Protein AF-A0A4Y2KGL8-F1 (afdb_monomer_lite)

Foldseek 3Di:
DVVVVVVVVVVCCVPPAFDAEQQQRDTDDYVVPDPCVVARAASWANHRDHVPVDDFQQNPQVVVCCVPPVDPQDRGHTSVVLVRGPSRVVSRVVSCVVDVVPDPPDDDD

Secondary structure (DSSP, 8-state):
-HHHHHHHHHHHHHHHS-PBPTTT--BSS-GGG-TTTTS---TTT-SSS-TT--SS-B-HHHHHHHHHH------BS-TT-GGG-HHHHHHHHHHHHHSTTS-------

Sequence (109 aa):
MIKDYFEFSFKFDNFFGVKQCRNCRRFGHTTKWCPRTKEVLCGNCGCDHTTDNYKDIIYINCKESHQRYVTNFDVNHKPSDSFKCECFAKQKANLVRLTDYGSPSGAPN

Radius of gyration: 16.67 Å; chains: 1; bounding box: 40×36×55 Å

Organism: Araneus ventricosus (NCBI:txid182803)

Structure (mmCIF, N/CA/C/O backbone):
data_AF-A0A4Y2KGL8-F1
#
_entry.id   AF-A0A4Y2KGL8-F1
#
loop_
_atom_site.group_PDB
_atom_site.id
_atom_site.type_symbol
_atom_site.label_atom_id
_atom_site.label_alt_id
_atom_site.label_comp_id
_atom_site.label_asym_id
_atom_site.label_entity_id
_atom_site.label_seq_id
_atom_site.pdbx_PDB_ins_code
_atom_site.Cartn_x
_atom_site.Cartn_y
_atom_site.Cartn_z
_atom_site.occupancy
_atom_site.B_iso_or_equiv
_atom_site.auth_seq_id
_atom_site.auth_comp_id
_atom_site.auth_asym_id
_atom_site.auth_atom_id
_atom_site.pdbx_PDB_model_num
ATOM 1 N N . MET A 1 1 ? -21.430 18.909 17.148 1.00 46.94 1 MET A N 1
ATOM 2 C CA . MET A 1 1 ? -21.553 17.434 17.173 1.00 46.94 1 MET A CA 1
ATOM 3 C C . MET A 1 1 ? -21.116 16.770 15.865 1.00 46.94 1 MET A C 1
ATOM 5 O O . MET A 1 1 ? -20.257 15.910 15.942 1.00 46.94 1 MET A O 1
ATOM 9 N N . ILE A 1 2 ? -21.619 17.142 14.672 1.00 48.84 2 ILE A N 1
ATOM 10 C CA . ILE A 1 2 ? -21.142 16.541 13.394 1.00 48.84 2 ILE A CA 1
ATOM 11 C C . ILE A 1 2 ? -19.832 17.176 12.882 1.00 48.84 2 ILE A C 1
ATOM 13 O O . ILE A 1 2 ? -18.967 16.472 12.367 1.00 48.84 2 ILE A O 1
ATOM 17 N N . LYS A 1 3 ? -19.653 18.495 13.052 1.00 34.66 3 LYS A N 1
ATOM 18 C CA . LYS A 1 3 ? -18.438 19.206 12.602 1.00 34.66 3 LYS A CA 1
ATOM 19 C C . LYS A 1 3 ? -17.176 18.716 13.323 1.00 34.66 3 LYS A C 1
ATOM 21 O O . LYS A 1 3 ? -16.165 18.474 12.675 1.00 34.66 3 LYS A O 1
ATOM 26 N N . ASP A 1 4 ? -17.289 18.468 14.624 1.00 36.41 4 ASP A N 1
ATOM 27 C CA . ASP A 1 4 ? -16.178 18.049 15.488 1.00 36.41 4 ASP A CA 1
ATOM 28 C C . ASP A 1 4 ? -15.672 16.638 15.137 1.00 36.41 4 ASP A C 1
ATOM 30 O O . ASP A 1 4 ? -14.470 16.385 15.120 1.00 36.41 4 ASP A O 1
ATOM 34 N N . TYR A 1 5 ? -16.585 15.732 14.765 1.00 45.75 5 TYR A N 1
ATOM 35 C CA . TYR A 1 5 ? -16.258 14.380 14.293 1.00 45.75 5 TYR A CA 1
ATOM 36 C C . TYR A 1 5 ? -15.460 14.401 12.980 1.00 45.75 5 TYR A C 1
ATOM 38 O O . TYR A 1 5 ? -14.521 13.620 12.794 1.00 45.75 5 TYR A O 1
ATOM 46 N N . PHE A 1 6 ? -15.825 15.306 12.068 1.00 44.59 6 PHE A N 1
ATOM 47 C CA . PHE A 1 6 ? -15.183 15.443 10.763 1.00 44.59 6 PHE A CA 1
ATOM 48 C C . PHE A 1 6 ? -13.786 16.072 10.881 1.00 44.59 6 PHE A C 1
ATOM 50 O O . PHE A 1 6 ? -12.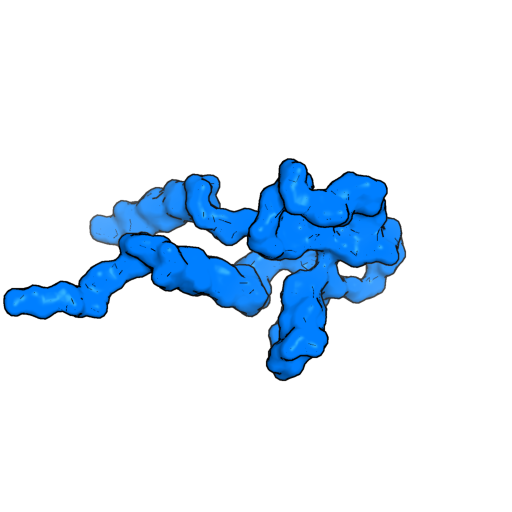826 15.576 10.291 1.00 44.59 6 PHE A O 1
ATOM 57 N N . GLU A 1 7 ? -13.645 17.112 11.706 1.00 41.78 7 GLU A N 1
ATOM 58 C CA . GLU A 1 7 ? -12.367 17.791 11.954 1.00 41.78 7 GLU A CA 1
ATOM 59 C C . GLU A 1 7 ? -11.365 16.903 12.716 1.00 41.78 7 GLU A C 1
ATOM 61 O O . GLU A 1 7 ? -10.170 16.895 12.406 1.00 41.78 7 GLU A O 1
ATOM 66 N N . PHE A 1 8 ? -11.851 16.098 13.667 1.00 45.78 8 PHE A N 1
ATOM 67 C CA . PHE A 1 8 ? -11.039 15.119 14.394 1.00 45.78 8 PHE A CA 1
ATOM 68 C C . PHE A 1 8 ? -10.540 13.989 13.480 1.00 45.78 8 PHE A C 1
ATOM 70 O O . PHE A 1 8 ? -9.354 13.653 13.503 1.00 45.78 8 PHE A O 1
ATOM 77 N N . SER A 1 9 ? -11.408 13.468 12.604 1.00 51.28 9 SER A N 1
ATOM 78 C CA . SER A 1 9 ? -11.053 12.429 11.623 1.00 51.28 9 SER A CA 1
ATOM 79 C C . SER A 1 9 ? -9.962 12.901 10.650 1.00 51.28 9 SER A C 1
ATOM 81 O O . SER A 1 9 ? -9.012 12.166 10.375 1.00 51.28 9 SER A O 1
ATOM 83 N N . PHE A 1 10 ? -10.038 14.158 10.196 1.00 49.22 10 PHE A N 1
ATOM 84 C CA . PHE A 1 10 ? -9.066 14.737 9.263 1.00 49.22 10 PHE A CA 1
ATOM 85 C C . PHE A 1 10 ? -7.671 14.913 9.889 1.00 49.22 10 PHE A C 1
ATOM 87 O O . PHE A 1 10 ? -6.652 14.691 9.231 1.00 49.22 10 PHE A O 1
ATOM 94 N N . LYS A 1 11 ? -7.589 15.268 11.179 1.00 46.78 11 LYS A N 1
ATOM 95 C CA . LYS A 1 11 ? -6.305 15.356 11.902 1.00 46.78 11 LYS A CA 1
ATOM 96 C C . LYS A 1 11 ? -5.702 13.973 12.182 1.00 46.78 11 LYS A C 1
ATOM 98 O O . LYS A 1 11 ? -4.481 13.822 12.120 1.00 46.78 11 LYS A O 1
ATOM 103 N N . PHE A 1 12 ? -6.534 12.957 12.404 1.00 49.44 12 PHE A N 1
ATOM 104 C CA . PHE A 1 12 ? -6.094 11.583 12.664 1.00 49.44 12 PHE A CA 1
ATOM 105 C C . PHE A 1 12 ? -5.429 10.908 11.460 1.00 49.44 12 PHE A C 1
ATOM 107 O O . PHE A 1 12 ? -4.346 10.329 11.599 1.00 49.44 12 PHE A O 1
ATOM 114 N N . ASP A 1 13 ? -6.027 11.030 10.269 1.00 52.97 13 ASP A N 1
ATOM 115 C CA . ASP A 1 13 ? -5.466 10.451 9.040 1.00 52.97 13 ASP A CA 1
ATOM 116 C C . ASP A 1 13 ? -4.073 11.047 8.717 1.00 52.97 13 ASP A C 1
ATOM 118 O O . ASP A 1 13 ? -3.195 10.349 8.199 1.00 52.97 13 ASP A O 1
ATOM 122 N N . ASN A 1 14 ? -3.825 12.306 9.101 1.00 49.88 14 ASN A N 1
ATOM 123 C CA . ASN A 1 14 ? -2.546 12.990 8.888 1.00 49.88 14 ASN A CA 1
ATOM 124 C C . ASN A 1 14 ? -1.435 12.541 9.858 1.00 49.88 14 ASN A C 1
ATOM 126 O O . ASN A 1 14 ? -0.303 12.295 9.424 1.00 49.88 14 ASN A O 1
ATOM 130 N N . PHE A 1 15 ? -1.732 12.380 11.152 1.00 52.91 15 PHE A N 1
ATOM 131 C CA . PHE A 1 15 ? -0.708 12.040 12.150 1.00 52.91 15 PHE A CA 1
ATOM 132 C C . PHE A 1 15 ? -0.445 10.532 12.256 1.00 52.91 15 PHE A C 1
ATOM 134 O O . PHE A 1 15 ? 0.717 10.118 12.243 1.00 52.91 15 PHE A O 1
ATOM 141 N N . PHE A 1 16 ? -1.488 9.698 12.240 1.00 60.66 16 PHE A N 1
ATOM 142 C CA . PHE A 1 16 ? -1.368 8.262 12.527 1.00 60.66 16 PHE A CA 1
ATOM 143 C C . PHE A 1 16 ? -1.909 7.342 11.427 1.00 60.66 16 PHE A C 1
ATOM 145 O O . PHE A 1 16 ? -1.936 6.138 11.623 1.00 60.66 16 PHE A O 1
ATOM 152 N N . GLY A 1 17 ? -2.279 7.853 10.249 1.00 73.44 17 GLY A N 1
ATOM 153 C CA . GLY A 1 17 ? -2.818 7.028 9.161 1.00 73.44 17 GLY A CA 1
ATOM 154 C C . GLY A 1 17 ? -1.895 5.895 8.682 1.00 73.44 17 GLY A C 1
ATOM 155 O O . GLY A 1 17 ? -0.668 5.963 8.813 1.00 73.44 17 GLY A O 1
ATOM 156 N N . VAL A 1 18 ? -2.502 4.866 8.074 1.00 82.06 18 VAL A N 1
ATOM 157 C CA . VAL A 1 18 ? -1.814 3.718 7.456 1.00 82.06 18 VAL A CA 1
ATOM 158 C C . VAL A 1 18 ? -0.684 4.214 6.554 1.00 82.06 18 VAL A C 1
ATOM 160 O O . VAL A 1 18 ? -0.914 4.828 5.511 1.00 82.06 18 VAL A O 1
ATOM 163 N N . LYS A 1 19 ? 0.563 3.950 6.954 1.00 82.12 19 LYS A N 1
ATOM 164 C CA . LYS A 1 19 ? 1.735 4.369 6.186 1.00 82.12 19 LYS A CA 1
ATOM 165 C C . LYS A 1 19 ? 2.029 3.341 5.097 1.00 82.12 19 LYS A C 1
ATOM 167 O O . LYS A 1 19 ? 2.255 2.162 5.371 1.00 82.12 19 LYS A O 1
ATOM 172 N N . GLN A 1 20 ? 2.059 3.815 3.858 1.00 87.50 20 GLN A N 1
ATOM 173 C CA . GLN A 1 20 ? 2.496 3.046 2.701 1.00 87.50 20 GLN A CA 1
ATOM 174 C C . GLN A 1 20 ? 3.908 3.480 2.300 1.00 87.50 20 GLN A C 1
ATOM 176 O O . GLN A 1 20 ? 4.188 4.674 2.152 1.00 87.50 20 GLN A O 1
ATOM 181 N N . CYS A 1 21 ? 4.806 2.518 2.099 1.00 90.19 21 CYS A N 1
ATOM 182 C CA . CYS A 1 21 ? 6.164 2.797 1.652 1.00 90.19 21 CYS A CA 1
ATOM 183 C C . CYS A 1 21 ? 6.156 3.443 0.257 1.00 90.19 21 CYS A C 1
ATOM 185 O O . CYS A 1 21 ? 5.539 2.919 -0.671 1.00 90.19 21 CYS A O 1
ATOM 187 N N . ARG A 1 22 ? 6.866 4.567 0.074 1.00 87.94 22 ARG A N 1
ATOM 188 C CA . ARG A 1 22 ? 6.910 5.258 -1.231 1.00 87.94 22 ARG A CA 1
ATOM 189 C C . ARG A 1 22 ? 7.795 4.546 -2.256 1.00 87.94 22 ARG A C 1
ATOM 191 O O . ARG A 1 22 ? 7.571 4.739 -3.442 1.00 87.94 22 ARG A O 1
ATOM 198 N N . ASN A 1 23 ? 8.743 3.723 -1.799 1.00 89.12 23 ASN A N 1
ATOM 199 C CA . ASN A 1 23 ? 9.626 2.942 -2.665 1.00 89.12 23 ASN A CA 1
ATOM 200 C C . ASN A 1 23 ? 8.933 1.678 -3.197 1.00 89.12 23 ASN A C 1
ATOM 202 O O . ASN A 1 23 ? 8.758 1.517 -4.395 1.00 89.12 23 ASN A O 1
ATOM 206 N N . CYS A 1 24 ? 8.471 0.795 -2.304 1.00 90.69 24 CYS A N 1
ATOM 207 C CA . CYS A 1 24 ? 7.934 -0.511 -2.710 1.00 90.69 24 CYS A CA 1
ATOM 208 C C . CYS A 1 24 ? 6.408 -0.647 -2.631 1.00 90.69 24 CYS A C 1
ATOM 210 O O . CYS A 1 24 ? 5.888 -1.734 -2.871 1.00 90.69 24 CYS A O 1
ATOM 212 N N . ARG A 1 25 ? 5.690 0.415 -2.244 1.00 89.56 25 ARG A N 1
ATOM 213 C CA . ARG A 1 25 ? 4.220 0.460 -2.118 1.00 89.56 25 ARG A CA 1
ATOM 214 C C . ARG A 1 25 ? 3.597 -0.523 -1.115 1.00 89.56 25 ARG A C 1
ATOM 216 O O . ARG A 1 25 ? 2.375 -0.548 -0.990 1.00 89.56 25 ARG A O 1
ATOM 223 N N . ARG A 1 26 ? 4.381 -1.275 -0.341 1.00 91.00 26 ARG A N 1
ATOM 224 C CA . ARG A 1 26 ? 3.865 -2.153 0.724 1.00 91.00 26 ARG A CA 1
ATOM 225 C C . ARG A 1 26 ? 3.529 -1.386 2.004 1.00 91.00 26 ARG A C 1
ATOM 227 O O . ARG A 1 26 ? 4.088 -0.316 2.263 1.00 91.00 26 ARG A O 1
ATOM 234 N N . PHE A 1 27 ? 2.623 -1.948 2.798 1.00 89.94 27 PHE A N 1
ATOM 235 C CA . PHE A 1 27 ? 2.340 -1.487 4.160 1.00 89.94 27 PHE A CA 1
ATOM 236 C C . PHE A 1 27 ? 3.377 -2.003 5.172 1.00 89.94 27 PHE A C 1
ATOM 238 O O . PHE A 1 27 ? 4.182 -2.885 4.871 1.00 89.94 27 PHE A O 1
ATOM 245 N N . GLY A 1 28 ? 3.350 -1.446 6.386 1.00 86.69 28 GLY A N 1
ATOM 246 C CA . GLY A 1 28 ? 4.110 -1.954 7.537 1.00 86.69 28 GLY A CA 1
ATOM 247 C C . GLY A 1 28 ? 5.519 -1.382 7.712 1.00 86.69 28 GLY A C 1
ATOM 248 O O . GLY A 1 28 ? 6.175 -1.697 8.697 1.00 86.69 28 GLY A O 1
ATOM 249 N N . HIS A 1 29 ? 5.992 -0.526 6.803 1.00 89.44 29 HIS A N 1
ATOM 250 C CA . HIS A 1 29 ? 7.265 0.181 6.959 1.00 89.44 29 HIS A CA 1
ATOM 251 C C . HIS A 1 29 ? 7.265 1.528 6.226 1.00 89.44 29 HIS A C 1
ATOM 253 O O . HIS A 1 29 ? 6.505 1.758 5.283 1.00 89.44 29 HIS A O 1
ATOM 259 N N . THR A 1 30 ? 8.152 2.428 6.648 1.00 88.50 30 THR A N 1
ATOM 260 C CA . THR A 1 30 ? 8.408 3.699 5.958 1.00 88.50 30 THR A CA 1
ATOM 261 C C . THR A 1 30 ? 9.513 3.535 4.918 1.00 88.50 30 THR A C 1
ATOM 263 O O . THR A 1 30 ? 10.301 2.595 4.978 1.00 88.50 30 THR A O 1
ATOM 266 N N . THR A 1 31 ? 9.623 4.476 3.975 1.00 89.44 31 THR A N 1
ATOM 267 C CA . THR A 1 31 ? 10.676 4.455 2.941 1.00 89.44 31 THR A CA 1
ATOM 268 C C . THR A 1 31 ? 12.086 4.355 3.528 1.00 89.44 31 THR A C 1
ATOM 270 O O . THR A 1 31 ? 12.910 3.637 2.976 1.00 89.44 31 THR A O 1
ATOM 273 N N . LYS A 1 32 ? 12.342 5.006 4.675 1.00 89.44 32 LYS A N 1
ATOM 274 C CA . LYS A 1 32 ? 13.632 4.954 5.386 1.00 89.44 32 LYS A CA 1
ATOM 275 C C . LYS A 1 32 ? 14.051 3.523 5.750 1.00 89.44 32 LYS A C 1
ATOM 277 O O . LYS A 1 32 ? 15.236 3.224 5.753 1.00 89.44 32 LYS A O 1
ATOM 282 N N . TRP A 1 33 ? 13.084 2.657 6.048 1.00 91.44 33 TRP A N 1
ATOM 283 C CA . TRP A 1 33 ? 13.299 1.277 6.486 1.00 91.44 33 TRP A CA 1
ATOM 284 C C . TRP A 1 33 ? 12.819 0.266 5.441 1.00 91.44 33 TRP A C 1
ATOM 286 O O . TRP A 1 33 ? 12.370 -0.827 5.778 1.00 91.44 33 TRP A O 1
ATOM 296 N N . CYS A 1 34 ? 12.853 0.637 4.158 1.00 92.88 34 CYS A N 1
ATOM 297 C CA . CYS A 1 34 ? 12.420 -0.264 3.103 1.00 92.88 34 CYS A CA 1
ATOM 298 C C . CYS A 1 34 ? 13.470 -1.365 2.865 1.00 92.88 34 CYS A C 1
ATOM 300 O O . CYS A 1 34 ? 14.620 -1.053 2.548 1.00 92.88 34 CYS A O 1
ATOM 302 N N . PRO A 1 35 ? 13.101 -2.658 2.919 1.00 91.81 35 PRO A N 1
ATOM 303 C CA . PRO A 1 35 ? 14.048 -3.741 2.641 1.00 91.81 35 PRO A CA 1
ATOM 304 C C . PRO A 1 35 ? 14.517 -3.751 1.176 1.00 91.81 35 PRO A C 1
ATOM 306 O O . PRO A 1 35 ? 15.562 -4.306 0.867 1.00 91.81 35 PRO A O 1
ATOM 309 N N . ARG A 1 36 ? 13.772 -3.089 0.280 1.00 91.06 36 ARG A N 1
ATOM 310 C CA . ARG A 1 36 ? 14.039 -3.010 -1.165 1.00 91.06 36 ARG A CA 1
ATOM 311 C C . ARG A 1 36 ? 14.584 -1.646 -1.602 1.00 91.06 36 ARG A C 1
ATOM 313 O O . ARG A 1 36 ? 14.353 -1.222 -2.727 1.00 91.06 36 ARG A O 1
ATOM 320 N N . THR A 1 37 ? 15.254 -0.909 -0.711 1.00 89.25 37 THR A N 1
ATOM 321 C CA . THR A 1 37 ? 15.688 0.487 -0.971 1.00 89.25 37 THR A CA 1
ATOM 322 C C . THR A 1 37 ? 16.623 0.630 -2.181 1.00 89.25 37 THR A C 1
ATOM 324 O O . THR A 1 37 ? 16.663 1.691 -2.790 1.00 89.25 37 THR A O 1
ATOM 327 N N . LYS A 1 38 ? 17.367 -0.421 -2.544 1.00 89.31 38 LYS A N 1
ATOM 328 C CA . LYS A 1 38 ? 18.301 -0.405 -3.684 1.00 89.31 38 LYS A CA 1
ATOM 329 C C . LYS A 1 38 ? 17.646 -0.742 -5.028 1.00 89.31 38 LYS A C 1
ATOM 331 O O . LYS A 1 38 ? 18.315 -0.680 -6.051 1.00 89.31 38 LYS A O 1
ATOM 336 N N . GLU A 1 39 ? 16.378 -1.141 -5.027 1.00 89.31 39 GLU A N 1
ATOM 337 C CA . GLU A 1 39 ? 15.684 -1.606 -6.225 1.00 89.31 39 GLU A CA 1
ATOM 338 C C . GLU A 1 39 ? 14.900 -0.473 -6.889 1.00 89.31 39 GLU A C 1
ATOM 340 O O . GLU A 1 39 ? 14.253 0.326 -6.210 1.00 89.31 39 GLU A O 1
ATOM 345 N N . VAL A 1 40 ? 14.915 -0.431 -8.223 1.00 85.19 40 VAL A N 1
ATOM 346 C CA . VAL A 1 40 ? 14.122 0.522 -9.008 1.00 85.19 40 VAL A CA 1
ATOM 347 C C . VAL A 1 40 ? 12.765 -0.108 -9.295 1.00 85.19 40 VAL A C 1
ATOM 349 O O . VAL A 1 40 ? 12.623 -0.930 -10.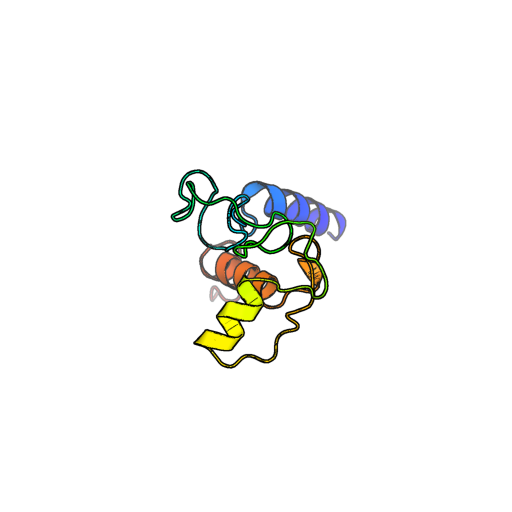192 1.00 85.19 40 VAL A O 1
ATOM 352 N N . LEU A 1 41 ? 11.766 0.255 -8.495 1.00 86.06 41 LEU A N 1
ATOM 353 C CA . LEU A 1 41 ? 10.428 -0.328 -8.568 1.00 86.06 41 LEU A CA 1
ATOM 354 C C . LEU A 1 41 ? 9.451 0.595 -9.279 1.00 86.06 41 LEU A C 1
ATOM 356 O O . LEU A 1 41 ? 9.570 1.821 -9.224 1.00 86.06 41 LEU A O 1
ATOM 360 N N . CYS A 1 42 ? 8.422 0.003 -9.882 1.00 82.94 42 CYS A N 1
ATOM 361 C CA . CYS A 1 42 ? 7.360 0.767 -10.510 1.00 82.94 42 CYS A CA 1
ATOM 362 C C . CYS A 1 42 ? 6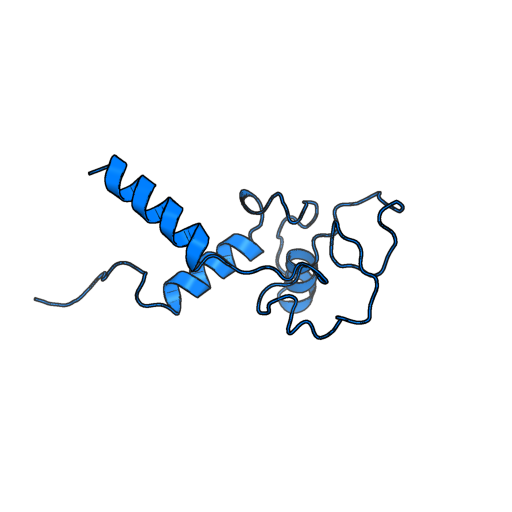.689 1.694 -9.488 1.00 82.94 42 CYS A C 1
ATOM 364 O O . CYS A 1 42 ? 6.090 1.244 -8.504 1.00 82.94 42 CYS A O 1
ATOM 366 N N . GLY A 1 43 ? 6.704 2.998 -9.768 1.00 77.31 43 GLY A N 1
ATOM 367 C CA . GLY A 1 43 ? 6.062 4.000 -8.922 1.00 77.31 43 GLY A CA 1
ATOM 368 C C . GLY A 1 43 ? 4.550 3.798 -8.783 1.00 77.31 43 GLY A C 1
ATOM 369 O O . GLY A 1 43 ? 3.985 4.220 -7.776 1.00 77.31 43 GLY A O 1
ATOM 370 N N . ASN A 1 44 ? 3.905 3.114 -9.732 1.00 78.56 44 ASN A N 1
ATOM 371 C CA . ASN A 1 44 ? 2.456 2.913 -9.750 1.00 78.56 44 ASN A CA 1
ATOM 372 C C . ASN A 1 44 ? 1.990 1.648 -9.028 1.00 78.56 44 ASN A C 1
ATOM 374 O O . ASN A 1 44 ? 0.843 1.613 -8.614 1.00 78.56 44 ASN A O 1
ATOM 378 N N . CYS A 1 45 ? 2.826 0.625 -8.843 1.00 78.62 45 CYS A N 1
ATOM 379 C CA . CYS A 1 45 ? 2.383 -0.634 -8.225 1.00 78.62 45 CYS A CA 1
ATOM 380 C C . CYS A 1 45 ? 3.395 -1.258 -7.249 1.00 78.62 45 CYS A C 1
ATOM 382 O O . CYS A 1 45 ? 2.991 -2.046 -6.402 1.00 78.62 45 CYS A O 1
ATOM 384 N N . GLY A 1 46 ? 4.679 -0.876 -7.290 1.00 79.69 46 GLY A N 1
ATOM 385 C CA . GLY A 1 46 ? 5.743 -1.430 -6.439 1.00 79.69 46 GLY A CA 1
ATOM 386 C C . GLY A 1 46 ? 6.347 -2.754 -6.932 1.00 79.69 46 GLY A C 1
ATOM 387 O O . GLY A 1 46 ? 7.146 -3.364 -6.211 1.00 79.69 46 GLY A O 1
ATOM 388 N N . CYS A 1 47 ? 5.968 -3.202 -8.132 1.00 81.56 47 CYS A N 1
ATOM 389 C CA . CYS A 1 47 ? 6.521 -4.378 -8.806 1.00 81.56 47 CYS A CA 1
ATOM 390 C C . CYS A 1 47 ? 7.821 -4.055 -9.565 1.00 81.56 47 CYS A C 1
ATOM 392 O O . CYS A 1 47 ? 8.134 -2.890 -9.815 1.00 81.56 47 CYS A O 1
ATOM 394 N N . ASP A 1 48 ? 8.561 -5.105 -9.921 1.00 83.56 48 ASP A N 1
ATOM 395 C CA . ASP A 1 48 ? 9.824 -5.038 -10.665 1.00 83.56 48 ASP A CA 1
ATOM 396 C C . ASP A 1 48 ? 9.561 -4.910 -12.177 1.00 83.56 48 ASP A C 1
ATOM 398 O O . ASP A 1 48 ? 9.562 -5.889 -12.921 1.00 83.56 48 ASP A O 1
ATOM 402 N N . HIS A 1 49 ? 9.185 -3.701 -12.603 1.00 79.25 49 HIS A N 1
ATOM 403 C CA . HIS A 1 49 ? 9.058 -3.315 -14.009 1.00 79.25 49 HIS A CA 1
ATOM 404 C C . HIS A 1 49 ? 9.106 -1.789 -14.173 1.00 79.25 49 HIS A C 1
ATOM 406 O O . HIS A 1 49 ? 8.883 -1.028 -13.226 1.00 79.25 49 HIS A O 1
ATOM 412 N N . THR A 1 50 ? 9.346 -1.331 -15.404 1.00 69.75 50 THR A N 1
ATOM 413 C CA . THR A 1 50 ? 9.287 0.090 -15.773 1.00 69.75 50 THR A CA 1
ATOM 414 C C . THR A 1 50 ? 7.856 0.629 -15.718 1.00 69.75 50 THR A C 1
ATOM 416 O O . THR A 1 50 ? 6.880 -0.110 -15.868 1.00 69.75 50 THR A O 1
ATOM 419 N N . THR A 1 51 ? 7.713 1.937 -15.497 1.00 67.25 51 THR A N 1
ATOM 420 C CA . THR A 1 51 ? 6.404 2.606 -15.399 1.00 67.25 51 THR A CA 1
ATOM 421 C C . THR A 1 51 ? 5.602 2.536 -16.709 1.00 67.25 51 THR A C 1
ATOM 423 O O . THR A 1 51 ? 4.376 2.482 -16.647 1.00 67.25 51 THR A O 1
ATOM 426 N N . ASP A 1 52 ? 6.280 2.469 -17.861 1.00 64.00 52 ASP A N 1
ATOM 427 C CA . ASP A 1 52 ? 5.690 2.480 -19.210 1.00 64.00 52 ASP A CA 1
ATOM 428 C C . ASP A 1 52 ? 5.110 1.137 -19.687 1.00 64.00 52 ASP A C 1
ATOM 430 O O . ASP A 1 52 ? 4.301 1.115 -20.611 1.00 64.00 52 ASP A O 1
ATOM 434 N N . ASN A 1 53 ? 5.456 0.007 -19.058 1.00 60.41 53 ASN A N 1
ATOM 435 C CA . ASN A 1 53 ? 4.992 -1.332 -19.472 1.00 60.41 53 ASN A CA 1
ATOM 436 C C . ASN A 1 53 ? 3.567 -1.664 -18.982 1.00 60.41 53 ASN A C 1
ATOM 438 O O . ASN A 1 53 ? 3.271 -2.762 -18.510 1.00 60.41 53 ASN A O 1
ATOM 442 N N . TYR A 1 54 ? 2.671 -0.683 -19.057 1.00 62.44 54 TYR A N 1
ATOM 443 C CA . TYR A 1 54 ? 1.421 -0.693 -18.319 1.00 62.44 54 TYR A CA 1
ATOM 444 C C . TYR A 1 54 ? 0.244 -1.251 -19.133 1.00 62.44 54 TYR A C 1
ATOM 446 O O . TYR A 1 54 ? -0.335 -0.533 -19.945 1.00 62.44 54 TYR A O 1
ATOM 454 N N . LYS A 1 55 ? -0.161 -2.505 -18.884 1.00 59.66 55 LYS A N 1
ATOM 455 C CA . LYS A 1 55 ? -1.477 -3.011 -19.329 1.00 59.66 55 LYS A CA 1
ATOM 456 C C . LYS A 1 55 ? -2.449 -3.256 -18.174 1.00 59.66 55 LYS A C 1
ATOM 458 O O . LYS A 1 55 ? -3.589 -2.830 -18.291 1.00 59.66 55 LYS A O 1
ATOM 463 N N . ASP A 1 56 ? -1.988 -3.763 -17.024 1.00 66.75 56 ASP A N 1
ATOM 464 C CA . ASP A 1 56 ? -2.884 -4.107 -15.908 1.00 66.75 56 ASP A CA 1
ATOM 465 C C . ASP A 1 56 ? -2.390 -3.608 -14.534 1.00 66.75 56 ASP A C 1
ATOM 467 O O . ASP A 1 56 ? -1.290 -3.924 -14.088 1.00 66.75 56 ASP A O 1
ATOM 471 N N . ILE A 1 57 ? -3.240 -2.801 -13.873 1.00 70.88 57 ILE A N 1
ATOM 472 C CA . ILE A 1 57 ? -3.385 -2.424 -12.439 1.00 70.88 57 ILE A CA 1
ATOM 473 C C . ILE A 1 57 ? -2.897 -3.341 -11.313 1.00 70.88 57 ILE A C 1
ATOM 475 O O . ILE A 1 57 ? -3.590 -3.360 -10.326 1.00 70.88 57 ILE A O 1
ATOM 479 N N . ILE A 1 58 ? -1.794 -4.077 -11.384 1.00 78.62 58 ILE A N 1
ATOM 480 C CA . ILE A 1 58 ? -1.189 -4.948 -10.349 1.00 78.62 58 ILE A CA 1
ATOM 481 C C . ILE A 1 58 ? -1.019 -4.437 -8.894 1.00 78.62 58 ILE A C 1
ATOM 483 O O . ILE A 1 58 ? 0.139 -4.407 -8.474 1.00 78.62 58 ILE A O 1
ATOM 487 N N . TYR A 1 59 ? -2.024 -4.057 -8.082 1.00 84.44 59 TYR A N 1
ATOM 488 C CA . TYR A 1 59 ? -1.733 -3.546 -6.724 1.00 84.44 59 TYR A CA 1
ATOM 489 C C . TYR A 1 59 ? -1.079 -4.591 -5.806 1.00 84.44 59 TYR A C 1
ATOM 491 O O . TYR A 1 59 ? -1.676 -5.608 -5.440 1.00 84.44 59 TYR A O 1
ATOM 499 N N . ILE A 1 60 ? 0.155 -4.307 -5.368 1.00 88.06 60 ILE A N 1
ATOM 500 C CA . ILE A 1 60 ? 1.020 -5.293 -4.705 1.00 88.06 60 ILE A CA 1
ATOM 501 C C . ILE A 1 60 ? 0.442 -5.864 -3.405 1.00 88.06 60 ILE A C 1
ATOM 503 O O . ILE A 1 60 ? 0.573 -7.061 -3.172 1.00 88.06 60 ILE A O 1
ATOM 507 N N . ASN A 1 61 ? -0.223 -5.059 -2.567 1.00 90.19 61 ASN A N 1
ATOM 508 C CA . ASN A 1 61 ? -0.739 -5.568 -1.289 1.00 90.19 61 ASN A CA 1
ATOM 509 C C . ASN A 1 61 ? -1.942 -6.503 -1.493 1.00 90.19 61 ASN A C 1
ATOM 511 O O . ASN A 1 61 ? -2.028 -7.521 -0.808 1.00 90.19 61 ASN A O 1
ATOM 515 N N . CYS A 1 62 ? -2.834 -6.203 -2.446 1.00 89.81 62 CYS A N 1
ATOM 516 C CA . CYS A 1 62 ? -3.965 -7.080 -2.767 1.00 89.81 62 CYS A CA 1
ATOM 517 C C . CYS A 1 62 ? -3.476 -8.367 -3.445 1.00 89.81 62 CYS A C 1
ATOM 519 O O . CYS A 1 62 ? -3.877 -9.455 -3.033 1.00 89.81 62 CYS A O 1
ATOM 521 N N . LYS A 1 63 ? -2.516 -8.266 -4.376 1.00 89.00 63 LYS A N 1
ATOM 522 C CA . LYS A 1 63 ? -1.846 -9.426 -4.986 1.00 89.00 63 LYS A CA 1
ATOM 523 C C . LYS A 1 63 ? -1.203 -10.345 -3.941 1.00 89.00 63 LYS A C 1
ATOM 525 O O . LYS A 1 63 ? -1.422 -11.552 -3.966 1.00 89.00 63 LYS A O 1
ATOM 530 N N . GLU A 1 64 ? -0.426 -9.797 -3.007 1.00 90.19 64 GLU A N 1
ATOM 531 C CA . GLU A 1 64 ? 0.201 -10.602 -1.948 1.00 90.19 64 GLU A CA 1
ATOM 532 C C . GLU A 1 64 ? -0.832 -11.189 -0.976 1.00 90.19 64 GLU A C 1
ATOM 534 O O . GLU A 1 64 ? -0.656 -12.309 -0.499 1.00 90.19 64 GLU A O 1
ATOM 539 N N . SER A 1 65 ? -1.925 -10.471 -0.693 1.00 90.31 65 SER A N 1
ATOM 540 C CA . SER A 1 65 ? -3.025 -10.992 0.126 1.00 90.31 65 SER A CA 1
ATOM 541 C C . SER A 1 65 ? -3.702 -12.194 -0.531 1.00 90.31 65 SER A C 1
ATOM 543 O O . SER A 1 65 ? -3.945 -13.191 0.146 1.00 90.31 65 SER A O 1
ATOM 545 N N . HIS A 1 66 ? -3.951 -12.137 -1.843 1.00 88.69 66 HIS A N 1
ATOM 546 C CA . HIS A 1 66 ? -4.457 -13.278 -2.613 1.00 88.69 66 HIS A CA 1
ATOM 547 C C . HIS A 1 66 ? -3.516 -14.476 -2.500 1.00 88.69 66 HIS A C 1
ATOM 549 O O . HIS A 1 66 ? -3.954 -15.570 -2.171 1.00 88.69 66 HIS A O 1
ATOM 555 N N . GLN A 1 67 ? -2.214 -14.261 -2.697 1.00 88.06 67 GLN A N 1
ATOM 556 C CA . GLN A 1 67 ? -1.219 -15.336 -2.645 1.00 88.06 67 GLN A CA 1
ATOM 557 C C . GLN A 1 67 ? -1.093 -15.981 -1.259 1.00 88.06 67 GLN A C 1
ATOM 559 O O . GLN A 1 67 ? -0.888 -17.187 -1.169 1.00 88.06 67 GLN A O 1
ATOM 564 N N . ARG A 1 68 ? -1.184 -15.194 -0.180 1.00 90.50 68 ARG A N 1
ATOM 565 C CA . ARG A 1 68 ? -1.002 -15.702 1.192 1.00 90.50 68 ARG A CA 1
ATOM 566 C C . ARG A 1 68 ? -2.273 -16.265 1.811 1.00 90.50 68 ARG A C 1
ATOM 568 O O . ARG A 1 68 ? -2.188 -17.179 2.622 1.00 90.50 68 ARG A O 1
ATOM 575 N N . TYR A 1 69 ? -3.424 -15.686 1.485 1.00 89.44 69 TYR A N 1
ATOM 576 C CA . TYR A 1 69 ? -4.673 -15.928 2.208 1.00 89.44 69 TYR A CA 1
ATOM 577 C C . TYR A 1 69 ? -5.847 -16.300 1.294 1.00 89.44 69 TYR A C 1
ATOM 579 O O . TYR A 1 69 ? -6.963 -16.413 1.789 1.00 89.44 69 TYR A O 1
ATOM 587 N N . VAL A 1 70 ? -5.621 -16.464 -0.016 1.00 86.56 70 VAL A N 1
ATOM 588 C CA . VAL A 1 70 ? -6.648 -16.828 -1.013 1.00 86.56 70 VAL A CA 1
ATOM 589 C C . VAL A 1 70 ? -7.866 -15.893 -0.947 1.00 86.56 70 VAL A C 1
ATOM 591 O O . VAL A 1 70 ? -9.020 -16.308 -0.920 1.00 86.56 70 VAL A O 1
ATOM 594 N N . THR A 1 71 ? -7.608 -14.589 -0.840 1.00 87.12 71 THR A N 1
ATOM 595 C CA . THR A 1 71 ? -8.662 -13.563 -0.835 1.00 87.12 71 THR A CA 1
ATOM 596 C C . THR A 1 71 ? -9.160 -13.263 -2.247 1.00 87.12 71 THR A C 1
ATOM 598 O O . THR A 1 71 ? -8.415 -13.457 -3.195 1.00 87.12 71 THR A O 1
ATOM 601 N N . ASN A 1 72 ? -10.354 -12.674 -2.371 1.00 86.06 72 ASN A N 1
ATOM 602 C CA . ASN A 1 72 ? -10.960 -12.277 -3.654 1.00 86.06 72 ASN A CA 1
ATOM 603 C C . ASN A 1 72 ? -10.986 -10.748 -3.868 1.00 86.06 72 ASN A C 1
ATOM 605 O O . ASN A 1 72 ? -11.878 -10.235 -4.532 1.00 86.06 72 ASN A O 1
ATOM 609 N N . PHE A 1 73 ? -10.061 -10.004 -3.252 1.00 87.38 73 PHE A N 1
ATOM 610 C CA . PHE A 1 73 ? -9.991 -8.538 -3.376 1.00 87.38 73 PHE A CA 1
ATOM 611 C C . PHE A 1 73 ? -9.804 -8.083 -4.814 1.00 87.38 73 PHE A C 1
ATOM 613 O O . PHE A 1 73 ? -9.092 -8.748 -5.570 1.00 87.38 73 PHE A O 1
ATOM 620 N N . ASP A 1 74 ? -10.360 -6.926 -5.160 1.00 86.56 74 ASP A N 1
ATOM 621 C CA . ASP A 1 74 ? -9.972 -6.301 -6.414 1.00 86.56 74 ASP A CA 1
ATOM 622 C C . ASP A 1 74 ? -8.479 -5.967 -6.357 1.00 86.56 74 ASP A C 1
ATOM 624 O O . ASP A 1 74 ? -7.977 -5.333 -5.426 1.00 86.56 74 ASP A O 1
ATOM 628 N N . VAL A 1 75 ? -7.742 -6.464 -7.343 1.00 86.00 75 VAL A N 1
ATOM 629 C CA . VAL A 1 75 ? -6.310 -6.203 -7.456 1.00 86.00 75 VAL A CA 1
ATOM 630 C C . VAL A 1 75 ? -6.027 -5.088 -8.451 1.00 86.00 75 VAL A C 1
ATOM 632 O O . VAL A 1 75 ? -4.918 -4.571 -8.410 1.00 86.00 75 VAL A O 1
ATOM 635 N N . ASN A 1 76 ? -6.997 -4.709 -9.297 1.00 86.38 76 ASN A N 1
ATOM 636 C CA . ASN A 1 76 ? -6.824 -3.874 -10.488 1.00 86.38 76 ASN A CA 1
ATOM 637 C C . ASN A 1 76 ? -7.004 -2.372 -10.211 1.00 86.38 76 ASN A C 1
ATOM 639 O O . ASN A 1 76 ? -7.736 -1.676 -10.915 1.00 86.38 76 ASN A O 1
ATOM 643 N N . HIS A 1 77 ? -6.316 -1.842 -9.202 1.00 84.62 77 HIS A N 1
ATOM 644 C CA . HIS A 1 77 ? -6.445 -0.438 -8.803 1.00 84.62 77 HIS A CA 1
ATOM 645 C C . HIS A 1 77 ? -5.095 0.183 -8.418 1.00 84.62 77 HIS A C 1
ATOM 647 O O . HIS A 1 77 ? -4.123 -0.512 -8.121 1.00 84.62 77 HIS A O 1
ATOM 653 N N . LYS A 1 78 ? -4.985 1.517 -8.408 1.00 80.31 78 LYS A N 1
ATOM 654 C CA . LYS A 1 78 ? -3.731 2.190 -8.027 1.00 80.31 78 LYS A CA 1
ATOM 655 C C . LYS A 1 78 ? -3.578 2.257 -6.504 1.00 80.31 78 LYS A C 1
ATOM 657 O O . LYS A 1 78 ? -4.568 2.235 -5.774 1.00 80.31 78 LYS A O 1
ATOM 662 N N . PRO A 1 79 ? -2.348 2.462 -5.998 1.00 78.38 79 PRO A N 1
ATOM 663 C CA . PRO A 1 79 ? -2.091 2.883 -4.624 1.00 78.38 79 PRO A CA 1
ATOM 664 C C . PRO A 1 79 ? -2.881 4.128 -4.205 1.00 78.38 79 PRO A C 1
ATOM 666 O O . PRO A 1 79 ? -3.243 4.255 -3.040 1.00 78.38 79 PRO A O 1
ATOM 669 N N . SER A 1 80 ? -3.126 5.049 -5.145 1.00 78.62 80 SER A N 1
ATOM 670 C CA . SER A 1 80 ? -3.910 6.266 -4.913 1.00 78.62 80 SER A CA 1
ATOM 671 C C . SER A 1 80 ? -5.402 5.994 -4.718 1.00 78.62 80 SER A C 1
ATOM 673 O O . SER A 1 80 ? -6.079 6.804 -4.096 1.00 78.62 80 SER A O 1
ATOM 675 N N . ASP A 1 81 ? -5.910 4.851 -5.186 1.00 83.31 81 ASP A N 1
ATOM 676 C CA . ASP A 1 81 ? -7.307 4.432 -5.030 1.00 83.31 81 ASP A CA 1
ATOM 677 C C . ASP A 1 81 ? -7.527 3.728 -3.678 1.00 83.31 81 ASP A C 1
ATOM 679 O O . ASP A 1 81 ? -8.206 2.707 -3.580 1.00 83.31 81 ASP A O 1
ATOM 683 N N . SER A 1 82 ? -6.928 4.256 -2.607 1.00 80.31 82 SER A N 1
ATOM 684 C CA . SER A 1 82 ? -6.918 3.623 -1.279 1.00 80.31 82 SER A CA 1
ATOM 685 C C . SER A 1 82 ? -8.317 3.405 -0.697 1.00 80.31 82 SER A C 1
ATOM 687 O O . SER A 1 82 ? -8.522 2.458 0.058 1.00 80.31 82 SER A O 1
ATOM 689 N N . PHE A 1 83 ? -9.293 4.228 -1.086 1.00 81.94 83 PHE A N 1
ATOM 690 C CA . PHE A 1 83 ? -10.695 4.101 -0.680 1.00 81.94 83 PHE A CA 1
ATOM 691 C C . PHE A 1 83 ? -11.402 2.869 -1.266 1.00 81.94 83 PHE A C 1
ATOM 693 O O . PHE A 1 83 ? -12.400 2.430 -0.704 1.00 81.94 83 PHE A O 1
ATOM 700 N N . LYS A 1 84 ? -10.890 2.307 -2.370 1.00 84.81 84 LYS A N 1
ATOM 701 C CA . LYS A 1 84 ? -11.396 1.068 -2.984 1.00 84.81 84 LYS A CA 1
ATOM 702 C C . LYS A 1 84 ? -10.637 -0.176 -2.518 1.00 84.81 84 LYS A C 1
ATOM 704 O O . LYS A 1 84 ? -11.044 -1.279 -2.837 1.00 84.81 84 LYS A O 1
ATOM 709 N N . CYS A 1 85 ? -9.540 0.001 -1.781 1.00 88.31 85 CYS A N 1
ATOM 710 C CA . CYS A 1 85 ? -8.607 -1.065 -1.442 1.00 88.31 85 CYS A CA 1
ATOM 711 C C . CYS A 1 85 ? -8.979 -1.754 -0.121 1.00 88.31 85 CYS A C 1
ATOM 713 O O . CYS A 1 85 ? -8.812 -1.194 0.968 1.00 88.31 85 CYS A O 1
ATOM 715 N N . GLU A 1 86 ? -9.386 -3.018 -0.186 1.00 92.19 86 GLU A N 1
ATOM 716 C CA . GLU A 1 86 ? -9.746 -3.826 0.982 1.00 92.19 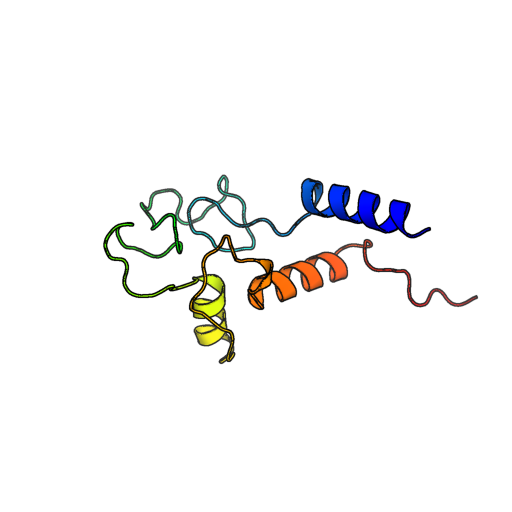86 GLU A CA 1
ATOM 717 C C . GLU A 1 86 ? -8.542 -4.071 1.897 1.00 92.19 86 GLU A C 1
ATOM 719 O O . GLU A 1 86 ? -8.671 -4.072 3.124 1.00 92.19 86 GLU A O 1
ATOM 724 N N . CYS A 1 87 ? -7.338 -4.213 1.331 1.00 91.19 87 CYS A N 1
ATOM 725 C CA . CYS A 1 87 ? -6.111 -4.286 2.124 1.00 91.19 87 CYS A CA 1
ATOM 726 C C . CYS A 1 87 ? -5.868 -2.997 2.921 1.00 91.19 87 CYS A C 1
ATOM 728 O O . CYS A 1 87 ? -5.437 -3.074 4.072 1.00 91.19 87 CYS A O 1
ATOM 730 N N . PHE A 1 88 ? -6.157 -1.824 2.350 1.00 90.25 88 PHE A N 1
ATOM 731 C CA . PHE A 1 88 ? -6.025 -0.547 3.053 1.00 90.25 88 PHE A CA 1
ATOM 732 C C . PHE A 1 88 ? -7.060 -0.428 4.176 1.00 90.25 88 PHE A C 1
ATOM 734 O O . PHE A 1 88 ? -6.698 -0.093 5.306 1.00 90.25 88 PHE A O 1
ATOM 741 N N . ALA A 1 89 ? -8.318 -0.794 3.908 1.00 89.31 89 ALA A N 1
ATOM 742 C CA . ALA A 1 89 ? -9.372 -0.839 4.922 1.00 89.31 89 ALA A CA 1
ATOM 743 C C . ALA A 1 89 ? -8.994 -1.758 6.099 1.00 89.31 89 ALA A C 1
ATOM 745 O O . ALA A 1 89 ? -9.102 -1.358 7.260 1.00 89.31 89 ALA A O 1
ATOM 746 N N . LYS A 1 90 ? -8.449 -2.951 5.814 1.00 89.25 90 LYS A N 1
ATOM 747 C CA . LYS A 1 90 ? -7.939 -3.875 6.841 1.00 89.25 90 LYS A CA 1
ATOM 748 C C . LYS A 1 90 ? -6.797 -3.279 7.662 1.00 89.25 90 LYS A C 1
ATOM 750 O O . LYS A 1 90 ? -6.774 -3.451 8.877 1.00 89.25 90 LYS A O 1
ATOM 755 N N . GLN A 1 91 ? -5.854 -2.577 7.033 1.00 88.56 91 GLN A N 1
ATOM 756 C CA . GLN A 1 91 ? -4.776 -1.905 7.764 1.00 88.56 91 GLN A CA 1
ATOM 757 C C . GLN A 1 91 ? -5.307 -0.781 8.658 1.00 88.56 91 GLN A C 1
ATOM 759 O O . GLN A 1 91 ? -4.856 -0.660 9.795 1.00 88.56 91 GLN A O 1
ATOM 764 N N . LYS A 1 92 ? -6.301 -0.009 8.196 1.00 85.62 92 LYS A N 1
ATOM 765 C CA . LYS A 1 92 ? -6.949 1.031 9.010 1.00 85.62 92 LYS A CA 1
ATOM 766 C C . LYS A 1 92 ? -7.654 0.416 10.222 1.00 85.62 92 LYS A C 1
ATOM 768 O O . LYS A 1 92 ? -7.453 0.887 11.335 1.00 85.62 92 LYS A O 1
ATOM 773 N N . ALA A 1 93 ? -8.390 -0.680 10.031 1.00 84.62 93 ALA A N 1
ATOM 774 C CA . ALA A 1 93 ? -9.030 -1.411 11.125 1.00 84.62 93 ALA A CA 1
ATOM 775 C C . ALA A 1 93 ? -8.012 -1.994 12.123 1.00 84.62 93 ALA A C 1
ATOM 777 O O . ALA A 1 93 ? -8.195 -1.883 13.332 1.00 84.62 93 ALA A O 1
ATOM 778 N N . ASN A 1 94 ? -6.911 -2.574 11.632 1.00 84.50 94 ASN A N 1
ATOM 779 C CA . ASN A 1 94 ? -5.844 -3.098 12.486 1.00 84.50 94 ASN A CA 1
ATOM 780 C C . ASN A 1 94 ? -5.162 -2.006 13.301 1.00 84.50 94 ASN A C 1
ATOM 782 O O . ASN A 1 94 ? -4.890 -2.225 14.477 1.00 84.50 94 ASN A O 1
ATOM 786 N N . LEU A 1 95 ? -4.896 -0.854 12.688 1.00 81.12 95 LEU A N 1
ATOM 787 C CA . LEU A 1 95 ? -4.347 0.296 13.387 1.00 81.12 95 LEU A CA 1
ATOM 788 C C . LEU A 1 95 ? -5.288 0.718 14.518 1.00 81.12 95 LEU A C 1
ATOM 790 O O . LEU A 1 95 ? -4.852 0.735 15.657 1.00 81.12 95 LEU A O 1
ATOM 794 N N . VAL A 1 96 ? -6.572 0.952 14.221 1.00 79.88 96 VAL A N 1
ATOM 795 C CA . VAL A 1 96 ? -7.574 1.322 15.236 1.00 79.88 96 VAL A CA 1
ATOM 796 C C . VAL A 1 96 ? -7.643 0.288 16.358 1.00 79.88 96 VAL A C 1
ATOM 798 O O . VAL A 1 96 ? -7.704 0.681 17.509 1.00 79.88 96 VAL A O 1
ATOM 801 N N . ARG A 1 97 ? -7.579 -1.015 16.052 1.00 80.12 97 ARG A N 1
ATOM 802 C CA . ARG A 1 97 ? -7.601 -2.095 17.056 1.00 80.12 97 ARG A CA 1
ATOM 803 C C . ARG A 1 97 ? -6.349 -2.141 17.938 1.00 80.12 97 ARG A C 1
ATOM 805 O O . ARG A 1 97 ? -6.438 -2.524 19.096 1.00 80.12 97 ARG A O 1
ATOM 812 N N . LEU A 1 98 ? -5.175 -1.868 17.370 1.00 76.00 98 LEU A N 1
ATOM 813 C CA . LEU A 1 98 ? -3.886 -1.926 18.077 1.00 76.00 98 LEU A CA 1
ATOM 814 C C . LEU A 1 98 ? -3.569 -0.643 18.847 1.00 76.00 98 LEU A C 1
ATOM 816 O O . LEU A 1 98 ? -2.570 -0.582 19.557 1.00 76.00 98 LEU A O 1
ATOM 820 N N . THR A 1 99 ? -4.395 0.377 18.673 1.00 69.25 99 THR A N 1
ATOM 821 C CA . THR A 1 99 ? -4.285 1.655 19.360 1.00 69.25 99 THR A CA 1
ATOM 822 C C . THR A 1 99 ? -5.504 1.863 20.245 1.00 69.25 99 THR A C 1
ATOM 824 O O . THR A 1 99 ? -6.593 1.439 19.880 1.00 69.25 99 THR A O 1
ATOM 827 N N . ASP A 1 100 ? -5.386 2.631 21.321 1.00 63.62 100 ASP A N 1
ATOM 828 C CA . ASP A 1 100 ? -6.539 3.008 22.159 1.00 63.62 100 ASP A CA 1
ATOM 829 C C . ASP A 1 100 ? -7.465 4.050 21.483 1.00 63.62 100 ASP A C 1
ATOM 831 O O . ASP A 1 100 ? -8.231 4.752 22.136 1.00 63.62 100 ASP A O 1
ATOM 835 N N . TYR A 1 101 ? -7.382 4.189 20.154 1.00 57.78 101 TYR A N 1
ATOM 836 C CA . TYR A 1 101 ? -8.145 5.145 19.349 1.00 57.78 1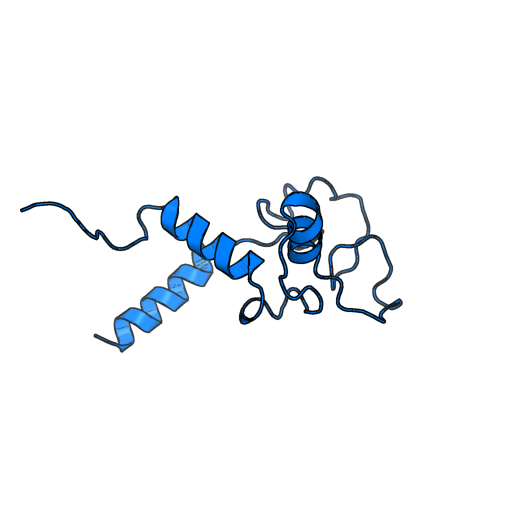01 TYR A CA 1
ATOM 837 C C . TYR A 1 101 ? -9.484 4.585 18.832 1.00 57.78 101 TYR A C 1
ATOM 839 O O . TYR A 1 101 ? -10.215 5.294 18.140 1.00 57.78 101 TYR A O 1
ATOM 847 N N . GLY A 1 102 ? -9.823 3.329 19.146 1.00 55.22 102 GLY A N 1
ATOM 848 C CA . GLY A 1 102 ? -11.179 2.792 18.995 1.00 55.22 102 GLY A CA 1
ATOM 849 C C . GLY A 1 102 ? -12.055 3.207 20.181 1.00 55.22 102 GLY A C 1
ATOM 850 O O . GLY A 1 102 ? -11.571 3.253 21.306 1.00 55.22 102 GLY A O 1
ATOM 851 N N . SER A 1 103 ? -13.331 3.539 19.949 1.00 49.97 103 SER A N 1
ATOM 852 C CA . SER A 1 103 ? -14.260 3.949 21.014 1.00 49.97 103 SER A CA 1
ATOM 853 C C . SER A 1 103 ? -14.202 3.008 22.231 1.00 49.97 103 SER A C 1
ATOM 855 O O . SER A 1 103 ? -14.135 1.793 22.032 1.00 49.97 103 SER A O 1
ATOM 857 N N . PRO A 1 104 ? -14.301 3.521 23.477 1.00 45.81 104 PRO A N 1
ATOM 858 C CA . PRO A 1 104 ? -14.459 2.683 24.658 1.00 45.81 104 PRO A CA 1
ATOM 859 C C . PRO A 1 104 ? -15.868 2.081 24.641 1.00 45.81 104 PRO A C 1
ATOM 861 O O . PRO A 1 104 ? -16.796 2.564 25.282 1.00 45.81 104 PRO A O 1
ATOM 864 N N . SER A 1 105 ? -16.062 1.033 23.851 1.00 51.19 105 SER A N 1
ATOM 865 C CA . SER A 1 105 ? -17.276 0.232 23.876 1.00 51.19 105 SER A CA 1
ATOM 866 C C . SER A 1 105 ? -17.134 -0.802 24.991 1.00 51.19 105 SER A C 1
ATOM 868 O O . SER A 1 105 ? -16.784 -1.948 24.729 1.00 51.19 105 SER A O 1
ATOM 870 N N . GLY A 1 106 ? -17.383 -0.380 26.237 1.00 51.28 106 GLY A N 1
ATOM 871 C CA . GLY A 1 106 ? -17.652 -1.307 27.344 1.00 51.28 106 GLY A CA 1
ATOM 872 C C . GLY A 1 106 ? -16.774 -1.199 28.591 1.00 51.28 106 GLY A C 1
ATOM 873 O O . GLY A 1 106 ? -16.364 -2.232 29.110 1.00 51.28 106 GLY A O 1
ATOM 874 N N . ALA A 1 107 ? -16.524 0.001 29.124 1.00 34.84 107 ALA A N 1
ATOM 875 C CA . ALA A 1 107 ? -16.191 0.089 30.548 1.00 34.84 107 ALA A CA 1
ATOM 876 C C . ALA A 1 107 ? -17.491 -0.147 31.353 1.00 34.84 107 ALA A C 1
ATOM 878 O O . ALA A 1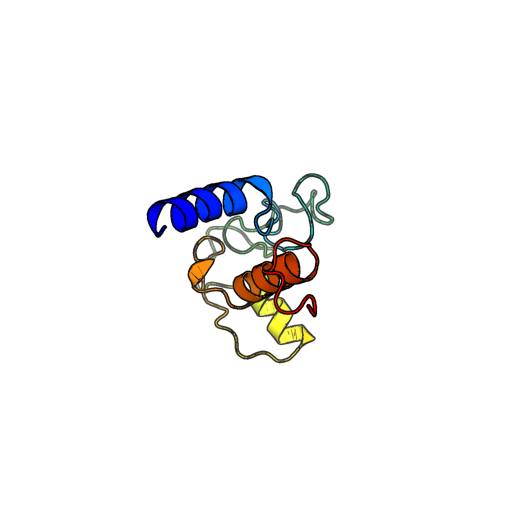 107 ? -18.451 0.598 31.135 1.00 34.84 107 ALA A O 1
ATOM 879 N N . PRO A 1 108 ? -17.589 -1.194 32.196 1.00 49.97 108 PRO A N 1
ATOM 880 C CA . PRO A 1 108 ? -18.759 -1.387 33.047 1.00 49.97 108 PRO A CA 1
ATOM 881 C C . PRO A 1 108 ? -18.859 -0.251 34.080 1.00 49.97 108 PRO A C 1
ATOM 883 O O . PRO A 1 108 ? -17.830 0.261 34.525 1.00 49.97 108 PRO A O 1
ATOM 886 N N . ASN A 1 109 ? -20.101 0.138 34.401 1.00 43.38 109 ASN A N 1
ATOM 887 C CA . ASN A 1 109 ? -20.439 1.084 35.475 1.00 43.38 109 ASN A CA 1
ATOM 888 C C . ASN A 1 109 ? -19.942 0.605 36.841 1.00 43.38 109 ASN A C 1
ATOM 890 O O . ASN A 1 109 ? -20.008 -0.624 37.081 1.00 43.38 109 ASN A O 1
#

InterPro domains:
  IPR036875 Zinc finger, CCHC-type superfamily [SSF57756] (12-46)

pLDDT: mean 75.35, std 16.81, range [34.66, 92.88]